Protein AF-A0A957WUZ4-F1 (afdb_monomer)

Solvent-accessible surface area (backbone atoms only — not comparable to full-atom values): 6009 Å² total; per-residue (Å²): 90,73,94,77,71,51,90,75,54,74,67,53,51,58,53,47,51,56,54,50,50,53,52,50,61,58,56,54,59,58,73,78,55,90,52,92,89,54,79,86,78,90,60,96,62,95,81,70,88,87,75,78,79,99,67,92,71,92,71,79,51,72,65,68,68,46,72,78,50,95,40,67,54,99,92,39,81,57,71,82,84,87,71,90,132

Sequence (85 aa):
AELAKLALTEAEVEEYTQQLSAILDYADRLRAVDTSDVPPTPYVLPLQNVMRADEPAPSLTNEEALANAPDSEDGFFRVRAVFED

Foldseek 3Di:
DVVVPDDDDPVRVVVVVVVVVVVVVVVCVCVVDDCVPPDDDPDPDPDDDPDDDPDDDDDDDLCRVCVPQPDDDPSDRDDPDDDDD

Secondary structure (DSSP, 8-state):
-GGGT----HHHHHHHHHHHHHHHHHHGGGGGS--TT----S-SS-----PPPS---PPPPHHHHHTT-SSEETTEE--PPP---

Structure (mmCIF, N/CA/C/O backbone):
data_AF-A0A957WUZ4-F1
#
_entry.id   AF-A0A957WUZ4-F1
#
loop_
_atom_site.group_PDB
_atom_site.id
_atom_site.type_symbol
_atom_site.label_atom_id
_atom_site.label_alt_id
_atom_site.label_comp_id
_atom_site.label_asym_id
_atom_site.label_entity_id
_atom_site.label_seq_id
_atom_site.pdbx_PDB_ins_code
_atom_site.Cartn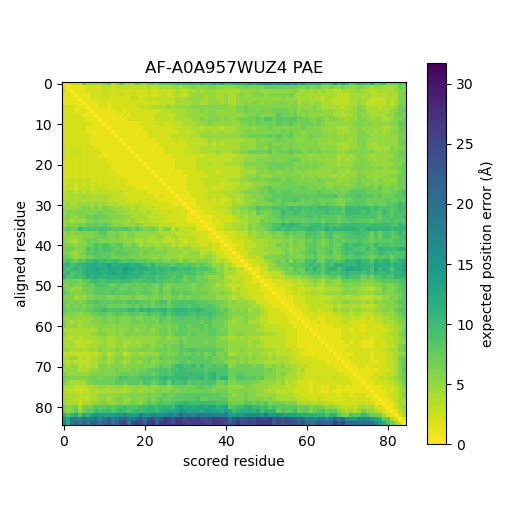_x
_atom_site.Cartn_y
_atom_site.Cartn_z
_atom_site.occupancy
_atom_site.B_iso_or_equiv
_atom_site.auth_seq_id
_atom_site.auth_comp_id
_atom_site.auth_asym_id
_atom_site.auth_atom_id
_atom_site.pdbx_PDB_model_num
ATOM 1 N N . ALA A 1 1 ? -7.542 -9.500 -8.828 1.00 81.00 1 ALA A N 1
ATOM 2 C CA . ALA A 1 1 ? -8.255 -8.534 -7.963 1.00 81.00 1 ALA A CA 1
ATOM 3 C C . ALA A 1 1 ? -8.167 -8.911 -6.482 1.00 81.00 1 ALA A C 1
ATOM 5 O O . ALA A 1 1 ? -7.944 -8.034 -5.659 1.00 81.00 1 ALA A O 1
ATOM 6 N N . GLU A 1 2 ? -8.243 -10.206 -6.149 1.00 92.75 2 GLU A N 1
ATOM 7 C CA . GLU A 1 2 ? -8.172 -10.724 -4.774 1.00 92.75 2 GLU A CA 1
ATOM 8 C C . GLU A 1 2 ? -6.941 -10.264 -3.971 1.00 92.75 2 GLU A C 1
ATOM 10 O O . GLU A 1 2 ? -7.089 -9.828 -2.831 1.00 92.75 2 GLU A O 1
ATOM 15 N N . LEU A 1 3 ? -5.743 -10.285 -4.572 1.00 96.19 3 LEU A N 1
ATOM 16 C CA . LEU A 1 3 ? -4.513 -9.808 -3.918 1.00 96.19 3 LEU A CA 1
ATOM 17 C C . LEU A 1 3 ? -4.593 -8.328 -3.514 1.00 96.19 3 LEU A C 1
ATOM 19 O O . LEU A 1 3 ? -4.066 -7.945 -2.477 1.00 96.19 3 LEU A O 1
ATOM 23 N N . ALA A 1 4 ? -5.284 -7.512 -4.311 1.00 96.56 4 ALA A N 1
ATOM 24 C CA . ALA A 1 4 ? -5.496 -6.090 -4.051 1.00 96.56 4 ALA A CA 1
ATOM 25 C C . ALA A 1 4 ? -6.805 -5.807 -3.286 1.00 96.56 4 ALA A C 1
ATOM 27 O O . ALA A 1 4 ? -7.134 -4.646 -3.066 1.00 96.56 4 ALA A O 1
ATOM 28 N N . LYS A 1 5 ? -7.561 -6.850 -2.905 1.00 94.88 5 LYS A N 1
ATOM 29 C CA . LYS A 1 5 ? -8.865 -6.762 -2.223 1.00 94.88 5 LYS A CA 1
ATOM 30 C C . LYS A 1 5 ? -9.877 -5.853 -2.939 1.00 94.88 5 LYS A C 1
ATOM 32 O O . LYS A 1 5 ? -10.647 -5.143 -2.301 1.00 94.88 5 LYS A O 1
ATOM 37 N N . LEU A 1 6 ? -9.896 -5.911 -4.273 1.00 96.50 6 LEU A N 1
ATOM 38 C CA . LEU A 1 6 ? -10.860 -5.190 -5.109 1.00 96.50 6 LEU A CA 1
ATOM 39 C C . LEU A 1 6 ? -12.010 -6.113 -5.520 1.00 96.50 6 LEU A C 1
ATOM 41 O O . LEU A 1 6 ? -11.773 -7.193 -6.065 1.00 96.50 6 LEU A O 1
ATOM 45 N N . ALA A 1 7 ? -13.244 -5.672 -5.282 1.00 96.31 7 ALA A N 1
ATOM 46 C CA . ALA A 1 7 ? -14.436 -6.289 -5.849 1.00 96.31 7 ALA A CA 1
ATOM 47 C C . ALA A 1 7 ? -14.696 -5.673 -7.228 1.00 96.31 7 ALA A C 1
ATOM 49 O O . ALA A 1 7 ? -14.770 -4.452 -7.335 1.00 96.31 7 ALA A O 1
ATOM 50 N N . LEU A 1 8 ? -14.805 -6.512 -8.259 1.00 96.75 8 LEU A N 1
ATOM 51 C CA . LEU A 1 8 ? -15.039 -6.089 -9.640 1.00 96.75 8 LEU A CA 1
ATOM 52 C C . LEU A 1 8 ? -16.322 -6.726 -10.164 1.00 96.75 8 LEU A C 1
ATOM 54 O O . LEU A 1 8 ? -16.607 -7.892 -9.883 1.00 96.75 8 LEU A O 1
ATOM 58 N N . THR A 1 9 ? -17.068 -5.964 -10.947 1.00 98.06 9 THR A N 1
ATOM 59 C CA . THR A 1 9 ? -18.193 -6.457 -11.743 1.00 98.06 9 THR A CA 1
ATOM 60 C C . THR A 1 9 ? -17.698 -7.167 -13.006 1.00 98.06 9 THR A C 1
ATOM 62 O O . THR A 1 9 ? -16.569 -6.959 -13.446 1.00 98.06 9 THR A O 1
ATOM 65 N N . GLU A 1 10 ? -18.539 -7.997 -13.631 1.00 97.31 10 GLU A N 1
ATOM 66 C CA . GLU A 1 10 ? -18.172 -8.699 -14.876 1.00 97.31 10 GLU A CA 1
ATOM 67 C C . GLU A 1 10 ? -17.808 -7.732 -16.015 1.00 97.31 10 G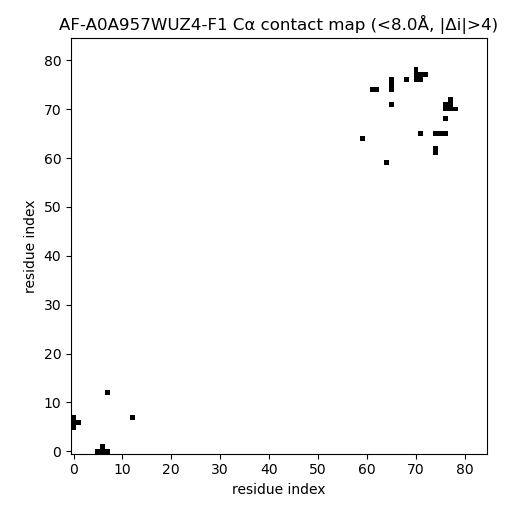LU A C 1
ATOM 69 O O . GLU A 1 10 ? -16.851 -7.978 -16.747 1.00 97.31 10 GLU A O 1
ATOM 74 N N . ALA A 1 11 ? -18.513 -6.600 -16.115 1.00 97.94 11 ALA A N 1
ATOM 75 C CA . ALA A 1 11 ? -18.221 -5.564 -17.104 1.00 97.94 11 ALA A CA 1
ATOM 76 C C . ALA A 1 11 ? -16.837 -4.925 -16.878 1.00 97.94 11 ALA A C 1
ATOM 78 O O . ALA A 1 11 ? -16.071 -4.761 -17.825 1.00 97.94 11 ALA A O 1
ATOM 79 N N . GLU A 1 12 ? -16.486 -4.624 -15.622 1.00 97.94 12 GLU A N 1
ATOM 80 C CA . GLU A 1 12 ? -15.158 -4.099 -15.271 1.00 97.94 12 GLU A CA 1
ATOM 81 C C . GLU A 1 12 ? -14.057 -5.130 -15.528 1.00 97.94 12 GLU A C 1
ATOM 83 O O . GLU A 1 12 ? -12.958 -4.766 -15.935 1.00 97.94 12 GLU A O 1
ATOM 88 N N . VAL A 1 13 ? -14.329 -6.424 -15.328 1.00 97.56 13 VAL A N 1
ATOM 89 C CA . VAL A 1 13 ? -13.366 -7.485 -15.654 1.00 97.56 13 VAL A CA 1
ATOM 90 C C . VAL A 1 13 ? -13.065 -7.506 -17.152 1.00 97.56 13 VAL A C 1
ATOM 92 O O . VAL A 1 13 ? -11.893 -7.579 -17.527 1.00 97.56 13 VAL A O 1
ATOM 95 N N . GLU A 1 14 ? -14.081 -7.427 -18.013 1.00 97.81 14 GLU A N 1
ATOM 96 C CA . GLU A 1 14 ? -13.880 -7.398 -19.465 1.00 97.81 14 GLU A CA 1
ATOM 97 C C . GLU A 1 14 ? -13.107 -6.145 -19.904 1.00 97.81 14 GLU A C 1
ATOM 99 O O . GLU A 1 14 ? -12.113 -6.249 -20.630 1.00 97.81 14 GLU A O 1
ATOM 104 N N . GLU A 1 15 ? -13.506 -4.974 -19.405 1.00 98.06 15 GLU A N 1
ATOM 105 C CA . GLU A 1 15 ? -12.849 -3.703 -19.713 1.00 98.06 15 GLU A CA 1
ATOM 106 C C . GLU A 1 15 ? -11.385 -3.688 -19.243 1.00 98.06 15 GLU A C 1
ATOM 108 O O . GLU A 1 15 ? -10.468 -3.414 -20.025 1.00 98.06 15 GLU A O 1
ATOM 113 N N . TYR A 1 16 ? -11.137 -4.024 -17.976 1.00 98.06 16 TYR A N 1
ATOM 114 C CA . TYR A 1 16 ? -9.795 -3.981 -17.401 1.00 98.06 16 TYR A CA 1
ATOM 115 C C . TYR A 1 16 ? -8.880 -5.049 -17.971 1.00 98.06 16 TYR A C 1
ATOM 117 O O . TYR A 1 16 ? -7.677 -4.822 -18.037 1.00 98.06 16 TYR A O 1
ATOM 125 N N . THR A 1 17 ? -9.411 -6.177 -18.443 1.00 97.94 17 THR A N 1
ATOM 126 C CA . THR A 1 17 ? -8.595 -7.163 -19.159 1.00 97.94 17 THR A CA 1
ATOM 127 C C . THR A 1 17 ? -7.952 -6.526 -20.390 1.00 97.94 17 THR A C 1
ATOM 129 O O . THR A 1 17 ? -6.737 -6.612 -20.556 1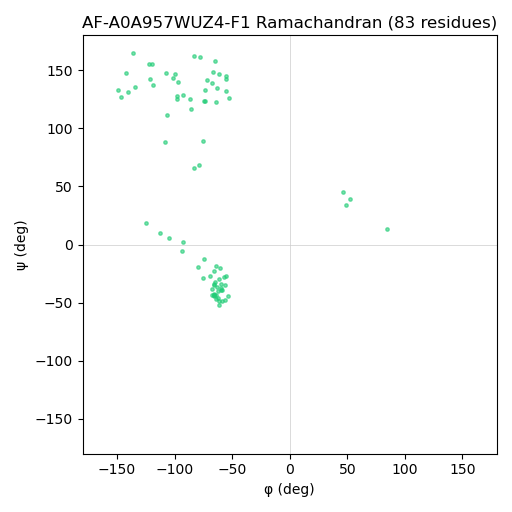.00 97.94 17 THR A O 1
ATOM 132 N N . GLN A 1 18 ? -8.729 -5.809 -21.207 1.00 98.12 18 GLN A N 1
ATOM 133 C CA . GLN A 1 18 ? -8.214 -5.152 -22.414 1.00 98.12 18 GLN A CA 1
ATOM 134 C C . GLN A 1 18 ? -7.222 -4.034 -22.072 1.00 98.12 18 GLN A C 1
ATOM 136 O O . GLN A 1 18 ? -6.153 -3.935 -22.678 1.00 98.12 18 GLN A O 1
ATOM 141 N N . GLN A 1 19 ? -7.548 -3.211 -21.071 1.00 98.38 19 GLN A N 1
ATOM 142 C CA . GLN A 1 19 ? -6.686 -2.105 -20.648 1.00 98.38 19 GLN A CA 1
ATOM 143 C C . GLN A 1 19 ? -5.363 -2.600 -20.049 1.00 98.38 19 GLN A C 1
ATOM 145 O O . GLN A 1 19 ? -4.300 -2.083 -20.394 1.00 98.38 19 GLN A O 1
ATOM 150 N N . LEU A 1 20 ? -5.399 -3.623 -19.188 1.00 98.06 20 LEU A N 1
ATOM 151 C CA . LEU A 1 20 ? -4.200 -4.196 -18.577 1.00 98.06 20 LEU A CA 1
ATOM 152 C C . LEU A 1 20 ? -3.325 -4.903 -19.612 1.00 98.06 20 LEU A C 1
ATOM 154 O O . LEU A 1 20 ? -2.108 -4.749 -19.548 1.00 98.06 20 LEU A O 1
ATOM 158 N N . SER A 1 21 ? -3.908 -5.603 -20.592 1.00 98.19 21 SER A N 1
ATOM 159 C CA . SER A 1 21 ? -3.143 -6.151 -21.719 1.00 98.19 21 SER A CA 1
ATOM 160 C C . SER A 1 21 ? -2.374 -5.055 -22.459 1.00 98.19 21 SER A C 1
ATOM 162 O O . SER A 1 21 ? -1.167 -5.183 -22.636 1.00 98.19 21 SER A O 1
ATOM 164 N N . ALA A 1 22 ? -3.019 -3.930 -22.784 1.00 98.38 22 ALA A N 1
ATOM 165 C CA . ALA A 1 22 ? -2.346 -2.809 -23.442 1.00 98.38 22 ALA A CA 1
ATOM 166 C C . ALA A 1 22 ? -1.229 -2.182 -22.579 1.00 98.38 22 ALA A C 1
ATOM 168 O O . ALA A 1 22 ? -0.185 -1.783 -23.101 1.00 98.38 22 ALA A O 1
ATOM 169 N N . ILE A 1 23 ? -1.418 -2.104 -21.255 1.00 98.44 23 ILE A N 1
ATOM 170 C CA . ILE A 1 23 ? -0.390 -1.621 -20.317 1.00 98.44 23 ILE A CA 1
ATOM 171 C C . ILE A 1 23 ? 0.813 -2.573 -20.285 1.00 98.44 23 ILE A C 1
ATOM 173 O O . ILE A 1 23 ? 1.954 -2.109 -20.289 1.00 98.44 23 ILE A O 1
ATOM 177 N N . LEU A 1 24 ? 0.575 -3.887 -20.272 1.00 98.12 24 LEU A N 1
ATOM 178 C CA . LEU A 1 24 ? 1.635 -4.896 -20.300 1.00 98.12 24 LEU A CA 1
ATOM 179 C C . LEU A 1 24 ? 2.405 -4.862 -21.625 1.00 98.12 24 LEU A C 1
ATOM 181 O O . LEU A 1 24 ? 3.634 -4.837 -21.600 1.00 98.12 24 LEU A O 1
ATOM 185 N N . ASP A 1 25 ? 1.708 -4.748 -22.757 1.00 97.94 25 ASP A N 1
ATOM 186 C CA . ASP A 1 25 ? 2.334 -4.599 -24.076 1.00 97.94 25 ASP A CA 1
ATOM 187 C C . ASP A 1 25 ? 3.211 -3.338 -24.145 1.00 97.94 25 ASP A C 1
ATOM 189 O O . ASP A 1 25 ? 4.308 -3.341 -24.711 1.00 97.94 25 ASP A O 1
ATOM 193 N N . TYR A 1 26 ? 2.757 -2.240 -23.534 1.00 98.00 26 TYR A N 1
ATOM 194 C CA . TYR A 1 26 ? 3.551 -1.020 -23.437 1.00 98.00 26 TYR A CA 1
ATOM 195 C C . TYR A 1 26 ? 4.785 -1.200 -22.540 1.00 98.00 26 TYR A C 1
ATOM 197 O O . TYR A 1 26 ? 5.877 -0.759 -22.910 1.00 98.00 26 TYR A O 1
ATOM 205 N N . ALA A 1 27 ? 4.635 -1.855 -21.385 1.00 97.44 27 ALA A N 1
ATOM 206 C CA . ALA A 1 27 ? 5.733 -2.136 -20.462 1.00 97.44 27 ALA A CA 1
ATOM 207 C C . ALA A 1 27 ? 6.784 -3.079 -21.074 1.00 97.44 27 ALA A C 1
ATOM 209 O O . ALA A 1 27 ? 7.978 -2.914 -20.819 1.00 97.44 27 ALA A O 1
ATOM 210 N N . ASP A 1 28 ? 6.372 -4.001 -21.948 1.00 97.19 28 ASP A N 1
ATOM 211 C CA . ASP A 1 28 ? 7.262 -4.934 -22.646 1.00 97.19 28 ASP A CA 1
ATOM 212 C C . ASP A 1 28 ? 8.310 -4.231 -23.523 1.00 97.19 28 ASP A C 1
ATOM 214 O O . ASP A 1 28 ? 9.383 -4.788 -23.768 1.00 97.19 28 ASP A O 1
ATOM 218 N N . ARG A 1 29 ? 8.084 -2.966 -23.906 1.00 96.56 29 ARG A N 1
ATOM 219 C CA . ARG A 1 29 ? 9.092 -2.135 -24.589 1.00 96.56 29 ARG A CA 1
ATOM 220 C C . ARG A 1 29 ? 10.384 -1.984 -23.786 1.00 96.56 29 ARG A C 1
ATOM 222 O O . ARG A 1 29 ? 11.443 -1.807 -24.385 1.00 96.56 29 ARG A O 1
ATOM 229 N N . LEU A 1 30 ? 10.318 -2.064 -22.455 1.00 95.81 30 LEU A N 1
ATOM 230 C CA . LEU A 1 30 ? 11.495 -1.978 -21.589 1.00 95.81 30 LEU A CA 1
ATOM 231 C C . LEU A 1 30 ? 12.450 -3.165 -21.779 1.00 95.81 30 LEU A C 1
ATOM 233 O O . LEU A 1 30 ? 13.643 -3.004 -21.549 1.00 95.81 30 LEU A O 1
ATOM 237 N N . ARG A 1 31 ? 11.976 -4.317 -22.285 1.00 95.06 31 ARG A N 1
ATOM 238 C CA . ARG A 1 31 ? 12.830 -5.485 -22.582 1.00 95.06 31 ARG A CA 1
ATOM 239 C C . ARG A 1 31 ? 13.863 -5.225 -23.681 1.00 95.06 31 ARG A C 1
ATOM 241 O O . ARG A 1 31 ? 14.814 -5.986 -23.803 1.00 95.06 31 ARG A O 1
ATOM 248 N N . ALA A 1 32 ? 13.673 -4.186 -24.498 1.00 96.25 32 ALA A N 1
ATOM 249 C CA . ALA A 1 32 ? 14.627 -3.809 -25.540 1.00 96.25 32 ALA A CA 1
ATOM 250 C C . ALA A 1 32 ? 15.889 -3.123 -24.986 1.00 96.25 32 ALA A C 1
ATOM 252 O O . ALA A 1 32 ? 16.850 -2.928 -25.729 1.00 96.25 32 ALA A O 1
ATOM 253 N N . VAL A 1 33 ? 15.880 -2.722 -23.712 1.00 96.25 33 VAL A N 1
ATOM 254 C CA . VAL A 1 33 ? 17.010 -2.073 -23.046 1.00 96.25 33 VAL A CA 1
ATOM 255 C C . VAL A 1 33 ? 17.781 -3.123 -22.252 1.00 96.25 33 VAL A C 1
ATOM 257 O O . VAL A 1 33 ? 17.204 -3.811 -21.414 1.00 96.25 33 VAL A O 1
ATOM 260 N N . ASP A 1 34 ? 19.084 -3.239 -22.509 1.00 96.19 34 ASP A N 1
ATOM 261 C CA . ASP A 1 34 ? 19.959 -4.132 -21.751 1.00 96.19 34 ASP A CA 1
ATOM 262 C C . ASP A 1 34 ? 20.250 -3.553 -20.360 1.00 96.19 34 ASP A C 1
ATOM 264 O O . ASP A 1 34 ? 20.736 -2.427 -20.222 1.00 96.19 34 ASP A O 1
ATOM 268 N N . THR A 1 35 ? 19.933 -4.330 -19.327 1.00 96.25 35 THR A N 1
ATOM 269 C CA . THR A 1 35 ? 20.174 -3.991 -17.923 1.00 96.25 35 THR A CA 1
ATOM 270 C C . THR A 1 35 ? 20.991 -5.067 -17.205 1.00 96.25 35 THR A C 1
ATOM 272 O O . THR A 1 35 ? 20.962 -5.103 -15.976 1.00 96.25 35 THR A O 1
ATOM 275 N N . SER A 1 36 ? 21.697 -5.957 -17.922 1.00 96.06 36 SER A N 1
ATOM 276 C CA . SER A 1 36 ? 22.453 -7.064 -17.305 1.00 96.06 36 SER A CA 1
ATOM 277 C C . SER A 1 36 ? 23.481 -6.587 -16.277 1.00 96.06 36 SER A C 1
ATOM 279 O O . SER A 1 36 ? 23.680 -7.236 -15.252 1.00 96.06 36 SER A O 1
ATOM 281 N N . ASP A 1 37 ? 24.078 -5.423 -16.538 1.00 96.19 37 ASP A N 1
ATOM 282 C CA . ASP A 1 37 ? 25.157 -4.848 -15.733 1.00 96.19 37 ASP A CA 1
ATOM 283 C C . ASP A 1 37 ? 24.683 -3.683 -14.847 1.00 96.19 37 ASP A C 1
ATOM 285 O O . ASP A 1 37 ? 25.489 -3.018 -14.192 1.00 96.19 37 ASP A O 1
ATOM 289 N N . VAL A 1 38 ? 23.372 -3.413 -14.815 1.00 95.06 38 VAL A N 1
ATOM 290 C CA . VAL A 1 38 ? 22.784 -2.317 -14.037 1.00 95.06 38 VAL A CA 1
ATOM 291 C C . VAL A 1 38 ? 22.056 -2.890 -12.820 1.00 95.06 38 VAL A C 1
ATOM 293 O O . VAL A 1 38 ? 21.012 -3.529 -12.975 1.00 95.06 38 VAL A O 1
ATOM 296 N N . PRO A 1 39 ? 22.550 -2.661 -11.588 1.00 93.00 39 PRO A N 1
ATOM 297 C CA . PRO A 1 39 ? 21.846 -3.114 -10.400 1.00 93.00 39 PRO A CA 1
ATOM 298 C C . PRO A 1 39 ? 20.516 -2.354 -10.231 1.00 93.00 39 PRO A C 1
ATOM 300 O O . PRO A 1 39 ? 20.431 -1.167 -10.570 1.00 93.00 39 PRO A O 1
ATOM 303 N N . PRO A 1 40 ? 19.477 -2.989 -9.657 1.00 93.75 40 PRO A N 1
ATOM 304 C CA . PRO A 1 40 ? 18.243 -2.298 -9.309 1.00 93.75 40 PRO A CA 1
ATOM 305 C C . PRO A 1 40 ? 18.516 -1.089 -8.409 1.00 93.75 40 PRO A C 1
ATOM 307 O O . PRO A 1 40 ? 19.356 -1.146 -7.512 1.00 93.75 40 PRO A O 1
ATOM 310 N N . THR A 1 41 ? 17.773 -0.004 -8.624 1.00 93.06 41 THR A N 1
ATOM 311 C CA . THR A 1 41 ? 17.883 1.229 -7.830 1.00 93.06 41 THR A CA 1
ATOM 312 C C . THR A 1 41 ? 16.649 1.380 -6.932 1.00 93.06 41 THR A C 1
ATOM 314 O O . THR A 1 41 ? 15.665 1.984 -7.354 1.00 93.06 41 THR A O 1
ATOM 317 N N . PRO A 1 42 ? 16.653 0.818 -5.707 1.00 91.56 42 PRO A N 1
ATOM 318 C CA . PRO A 1 42 ? 15.499 0.886 -4.806 1.00 91.56 42 PRO A CA 1
ATOM 319 C C . PRO A 1 42 ? 15.334 2.263 -4.149 1.00 91.56 42 PRO A C 1
ATOM 321 O O . PRO A 1 42 ? 14.219 2.671 -3.835 1.00 91.56 42 PRO A O 1
ATOM 324 N N . TYR A 1 43 ? 16.439 2.985 -3.949 1.00 92.38 43 TYR A N 1
ATOM 325 C CA . TYR A 1 43 ? 16.465 4.303 -3.325 1.00 92.38 43 TYR A CA 1
ATOM 326 C C . TYR A 1 43 ? 17.350 5.235 -4.145 1.00 92.38 43 TYR A C 1
ATOM 328 O O . TY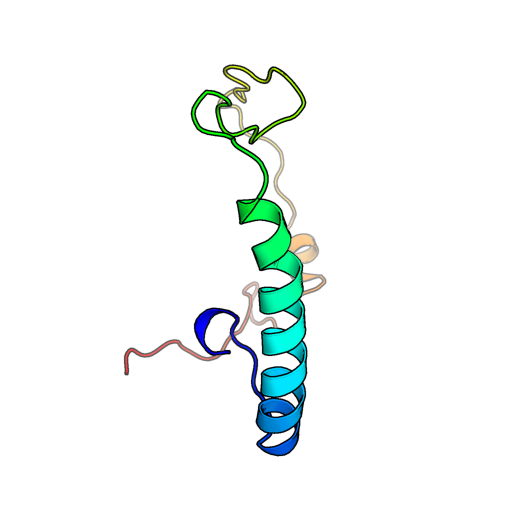R A 1 43 ? 18.452 4.865 -4.541 1.00 92.38 43 TYR A O 1
ATOM 336 N N . VAL A 1 44 ? 16.880 6.461 -4.371 1.00 93.50 44 VAL A N 1
ATOM 337 C CA . VAL A 1 44 ? 17.669 7.507 -5.047 1.00 93.50 44 VAL A CA 1
ATOM 338 C C . VAL A 1 44 ? 18.670 8.185 -4.107 1.00 93.50 44 VAL A C 1
ATOM 340 O O . VAL A 1 44 ? 19.628 8.802 -4.563 1.00 93.50 44 VAL A O 1
ATOM 343 N N . LEU A 1 45 ? 18.450 8.076 -2.792 1.00 92.69 45 LEU A N 1
ATOM 344 C CA . LEU A 1 45 ? 19.334 8.607 -1.757 1.00 92.69 45 LEU A CA 1
ATOM 345 C C . LEU A 1 45 ? 20.187 7.482 -1.154 1.00 92.69 45 LEU A C 1
ATOM 347 O O . LEU A 1 45 ? 19.669 6.384 -0.934 1.00 92.69 45 LEU A O 1
ATOM 351 N N . PRO A 1 46 ? 21.459 7.750 -0.810 1.00 86.81 46 PRO A N 1
ATOM 352 C CA . PRO A 1 46 ? 22.347 6.774 -0.187 1.00 86.81 46 PRO A CA 1
ATOM 353 C C . PRO A 1 46 ? 22.044 6.638 1.315 1.00 86.81 46 PRO A C 1
ATOM 355 O O . PRO A 1 46 ? 22.827 7.055 2.167 1.00 86.81 46 PRO A O 1
ATOM 358 N N . LEU A 1 47 ? 20.877 6.088 1.653 1.00 88.81 47 LEU A N 1
ATOM 359 C CA . LEU A 1 47 ? 20.496 5.822 3.040 1.00 88.81 47 LEU A CA 1
ATOM 360 C C . LEU A 1 47 ? 21.277 4.619 3.577 1.00 88.81 47 LEU A C 1
ATOM 362 O O . LEU A 1 47 ? 21.359 3.577 2.931 1.00 88.81 47 LEU A O 1
ATOM 366 N N . GLN A 1 48 ? 21.832 4.755 4.779 1.00 90.62 48 GLN A N 1
ATOM 367 C CA . GLN A 1 48 ? 22.540 3.681 5.471 1.00 90.62 48 GLN A CA 1
ATOM 368 C C . GLN A 1 48 ? 22.193 3.724 6.953 1.00 90.62 48 GLN A C 1
ATOM 370 O O . GLN A 1 48 ? 22.286 4.782 7.568 1.00 90.62 48 GLN A O 1
ATOM 375 N N . ASN A 1 49 ? 21.822 2.572 7.520 1.00 91.69 49 ASN A N 1
ATOM 376 C CA . ASN A 1 49 ? 21.688 2.360 8.966 1.00 91.69 49 ASN A CA 1
ATOM 377 C C . ASN A 1 49 ? 20.923 3.481 9.696 1.00 91.69 49 ASN A C 1
ATOM 379 O O . ASN A 1 49 ? 21.357 3.966 10.741 1.00 91.69 49 ASN A O 1
ATOM 383 N N . VAL A 1 50 ? 19.791 3.913 9.129 1.00 93.56 50 VAL A N 1
ATOM 384 C CA . VAL A 1 50 ? 18.940 4.950 9.727 1.00 93.56 50 VAL A CA 1
ATOM 385 C C . VAL A 1 50 ? 18.172 4.330 10.893 1.00 93.56 50 VAL A C 1
ATOM 387 O O . VAL A 1 50 ? 17.091 3.773 10.720 1.00 93.56 50 VAL A O 1
ATOM 390 N N . MET A 1 51 ? 18.778 4.381 12.078 1.00 95.69 51 MET A N 1
ATOM 391 C CA . MET A 1 51 ? 18.236 3.804 13.307 1.00 95.69 51 MET A CA 1
ATOM 392 C C . MET A 1 51 ? 17.574 4.878 14.171 1.00 95.69 51 MET A C 1
ATOM 394 O O . MET A 1 51 ? 18.027 6.021 14.233 1.00 95.69 51 MET A O 1
ATOM 398 N N . ARG A 1 52 ? 16.522 4.483 14.888 1.00 96.88 52 ARG A N 1
ATOM 399 C CA . ARG A 1 52 ? 15.908 5.264 15.969 1.00 96.88 52 ARG A CA 1
ATOM 400 C C . ARG A 1 52 ? 16.459 4.765 17.307 1.00 96.88 52 ARG A C 1
ATOM 402 O O . ARG A 1 52 ? 16.595 3.555 17.482 1.00 96.88 52 ARG A O 1
ATOM 409 N N . ALA A 1 53 ? 16.739 5.672 18.244 1.00 96.12 53 ALA A N 1
ATOM 410 C CA . ALA A 1 53 ? 17.053 5.301 19.624 1.00 96.12 53 ALA A CA 1
ATOM 411 C C . ALA A 1 53 ? 15.868 4.571 20.277 1.00 96.12 53 ALA A C 1
ATOM 413 O O . ALA A 1 53 ? 14.707 4.874 19.987 1.00 96.12 53 ALA A O 1
ATOM 414 N N . ASP A 1 54 ? 16.156 3.621 21.162 1.00 97.50 54 ASP A N 1
ATOM 415 C CA . ASP A 1 54 ? 15.128 2.885 21.897 1.00 97.50 54 ASP A CA 1
ATOM 416 C C . ASP A 1 54 ? 14.654 3.670 23.127 1.00 97.50 54 ASP A C 1
ATOM 418 O O . ASP A 1 54 ? 14.907 3.314 24.275 1.00 97.50 54 ASP A O 1
ATOM 422 N N . GLU A 1 55 ? 14.013 4.805 22.863 1.00 97.88 55 GLU A N 1
ATOM 423 C CA . GLU A 1 55 ? 13.482 5.703 23.885 1.00 97.88 55 GLU A CA 1
ATOM 424 C C . GLU A 1 55 ? 11.958 5.829 23.724 1.00 97.88 55 GLU A C 1
ATOM 426 O O . GLU A 1 55 ? 11.467 5.931 22.588 1.00 97.88 55 GLU A O 1
ATOM 431 N N . PRO A 1 56 ? 11.182 5.797 24.824 1.00 96.75 56 PRO A N 1
ATOM 432 C CA . PRO A 1 56 ? 9.738 5.978 24.768 1.00 96.75 56 PRO A CA 1
ATOM 433 C C . PRO A 1 56 ? 9.380 7.436 24.454 1.00 96.75 56 PRO A C 1
ATOM 435 O O . PRO A 1 56 ? 9.988 8.369 24.975 1.00 96.75 56 PRO A O 1
ATOM 438 N N . ALA A 1 57 ? 8.341 7.627 23.644 1.00 96.38 57 ALA A N 1
ATOM 439 C CA . ALA A 1 57 ? 7.750 8.929 23.349 1.00 96.38 57 ALA A CA 1
ATOM 440 C C . ALA A 1 57 ? 6.258 8.928 23.728 1.00 96.38 57 ALA A C 1
ATOM 442 O O . ALA A 1 57 ? 5.644 7.854 23.750 1.00 96.38 57 ALA A O 1
ATOM 443 N N . PRO A 1 58 ? 5.653 10.098 24.017 1.00 97.19 58 PRO A N 1
ATOM 444 C CA . PRO A 1 58 ? 4.210 10.195 24.214 1.00 97.19 58 PRO A CA 1
ATOM 445 C C . PRO A 1 58 ? 3.460 9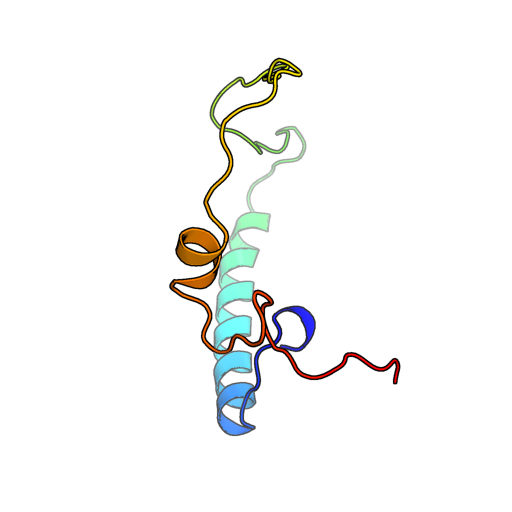.582 23.026 1.00 97.19 58 PRO A C 1
ATOM 447 O O . PRO A 1 58 ? 3.720 9.929 21.875 1.00 97.19 58 PRO A O 1
ATOM 450 N N . SER A 1 59 ? 2.556 8.645 23.309 1.00 97.38 59 SER A N 1
ATOM 451 C CA . SER A 1 59 ? 1.657 8.075 22.302 1.00 97.38 59 SER A CA 1
ATOM 452 C C . SER A 1 59 ? 0.439 8.975 22.108 1.00 97.38 59 SER A C 1
ATOM 454 O O . SER A 1 59 ? 0.124 9.785 22.980 1.00 97.38 59 SER A O 1
ATOM 456 N N . LEU A 1 60 ? -0.266 8.798 20.989 1.00 97.81 60 LEU A N 1
ATOM 457 C CA . LEU A 1 60 ? -1.609 9.354 20.829 1.00 97.81 60 LEU A CA 1
ATOM 458 C C . LEU A 1 60 ? -2.517 8.875 21.967 1.00 97.81 60 LEU A C 1
ATOM 460 O O . LEU A 1 60 ? -2.404 7.732 22.427 1.00 97.81 60 LEU A O 1
ATOM 464 N N . THR A 1 61 ? -3.435 9.734 22.400 1.00 97.94 61 THR A N 1
ATOM 465 C CA . THR A 1 61 ? -4.535 9.308 23.267 1.00 97.94 61 THR A CA 1
ATOM 466 C C . THR A 1 61 ? -5.452 8.335 22.517 1.00 97.94 61 THR A C 1
ATOM 468 O O . THR A 1 61 ? -5.487 8.306 21.285 1.00 97.94 61 THR A O 1
ATOM 471 N N . ASN A 1 62 ? -6.211 7.517 23.251 1.00 97.88 62 ASN A N 1
ATOM 472 C CA . ASN A 1 62 ? -7.156 6.579 22.636 1.00 97.88 62 ASN A CA 1
ATOM 473 C C . ASN A 1 62 ? -8.204 7.313 21.775 1.00 97.88 62 ASN A C 1
ATOM 475 O O . ASN A 1 62 ? -8.506 6.872 20.671 1.00 97.88 62 ASN A O 1
ATOM 479 N N . GLU A 1 63 ? -8.677 8.470 22.244 1.00 97.25 63 GLU A N 1
ATOM 480 C CA . GLU A 1 63 ? -9.612 9.330 21.514 1.00 97.25 63 GLU A CA 1
ATOM 481 C C . GLU A 1 63 ? -9.012 9.837 20.193 1.00 97.25 63 GLU A C 1
ATOM 483 O O . GLU A 1 63 ? -9.630 9.683 19.142 1.00 97.25 63 GLU A O 1
ATOM 488 N N . GLU A 1 64 ? -7.781 10.362 20.212 1.00 98.00 64 GLU A N 1
ATOM 489 C CA . GLU A 1 64 ? -7.092 10.820 18.995 1.00 98.00 64 GLU A CA 1
ATOM 490 C C . GLU A 1 64 ? -6.858 9.678 18.000 1.00 98.00 64 GLU A C 1
ATOM 492 O O . GLU A 1 64 ? -7.022 9.864 16.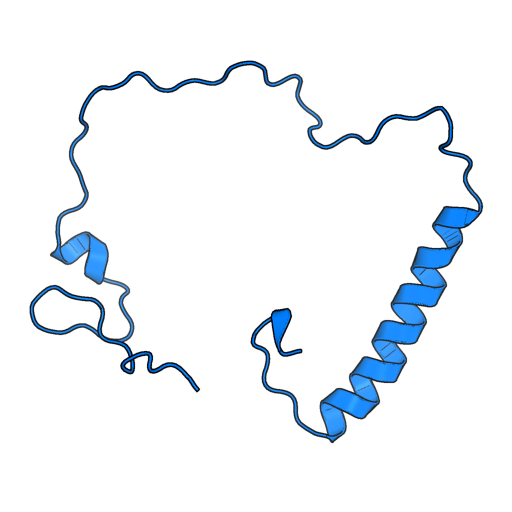793 1.00 98.00 64 GLU A O 1
ATOM 497 N N . ALA A 1 65 ? -6.502 8.488 18.490 1.00 97.69 65 ALA A N 1
ATOM 498 C CA . ALA A 1 65 ? -6.285 7.318 17.644 1.00 97.69 65 ALA A CA 1
ATOM 499 C C . ALA A 1 65 ? -7.580 6.837 16.960 1.00 97.69 65 ALA A C 1
ATOM 501 O O . ALA A 1 65 ? -7.534 6.366 15.823 1.00 97.69 65 ALA A O 1
ATOM 502 N N . LEU A 1 66 ? -8.732 6.972 17.627 1.00 98.12 66 LEU A N 1
ATOM 503 C CA . LEU A 1 66 ? -10.038 6.533 17.125 1.00 98.12 66 LEU A CA 1
ATOM 504 C C . LEU A 1 66 ? -10.822 7.625 16.391 1.00 98.12 66 LEU A C 1
ATOM 506 O O . LEU A 1 66 ? -11.861 7.322 15.809 1.00 98.12 66 LEU A O 1
ATOM 510 N N . ALA A 1 67 ? -10.333 8.867 16.364 1.00 97.75 67 ALA A N 1
ATOM 511 C CA . ALA A 1 67 ? -11.054 10.018 15.814 1.00 97.75 67 ALA A CA 1
ATOM 512 C C . ALA A 1 67 ? -11.516 9.838 14.352 1.00 97.75 67 ALA A C 1
ATOM 514 O O . ALA A 1 67 ? -12.506 10.438 13.943 1.00 97.75 67 ALA A O 1
ATOM 515 N N . ASN A 1 68 ? -10.817 9.005 13.571 1.00 97.75 68 ASN A N 1
ATOM 516 C CA . ASN A 1 68 ? -11.154 8.692 12.177 1.00 97.75 68 ASN A CA 1
ATOM 517 C C . ASN A 1 68 ? -11.595 7.234 11.964 1.00 97.75 68 ASN A C 1
ATOM 519 O O . ASN A 1 68 ? -11.689 6.785 10.821 1.00 97.75 68 ASN A O 1
ATOM 523 N N . ALA A 1 69 ? -11.823 6.471 13.035 1.00 97.38 69 ALA A N 1
ATOM 524 C CA . ALA A 1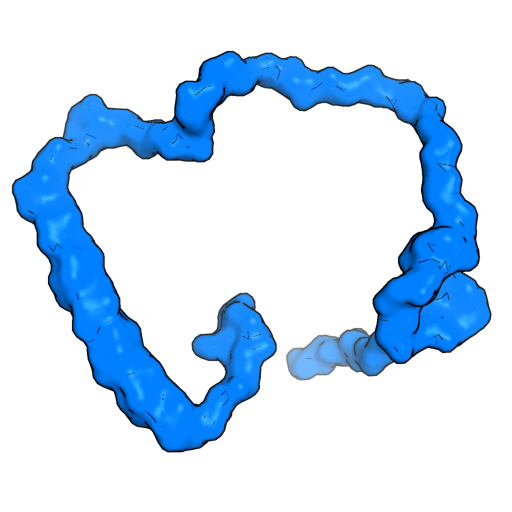 69 ? -12.306 5.102 12.926 1.00 97.38 69 ALA A CA 1
ATOM 525 C C . ALA A 1 69 ? -13.715 5.108 12.303 1.00 97.38 69 ALA A C 1
ATOM 527 O O . ALA A 1 69 ? -14.612 5.730 12.872 1.00 97.38 69 ALA A O 1
ATOM 528 N N . PRO A 1 70 ? -13.951 4.415 11.171 1.00 96.94 70 PRO A N 1
ATOM 529 C CA . PRO A 1 70 ? -15.293 4.322 10.593 1.00 96.94 70 PRO A CA 1
ATOM 530 C C . PRO A 1 70 ? -16.294 3.645 11.534 1.00 96.94 70 PRO A C 1
ATOM 532 O O . PRO A 1 70 ? -17.487 3.929 11.478 1.00 96.94 70 PRO A O 1
ATOM 535 N N . ASP A 1 71 ? -15.796 2.738 12.375 1.00 97.25 71 ASP A N 1
ATOM 536 C CA . ASP A 1 71 ? -16.561 2.031 13.388 1.00 97.25 71 ASP A CA 1
ATOM 537 C C . ASP A 1 71 ? -15.669 1.764 14.609 1.00 97.25 71 ASP A C 1
ATOM 539 O O . ASP A 1 71 ? -14.557 1.235 14.487 1.00 97.25 71 ASP A O 1
ATOM 543 N N . SER A 1 72 ? -16.138 2.157 15.789 1.00 96.69 72 SER A N 1
ATOM 544 C CA . SER A 1 72 ? -15.430 1.983 17.053 1.00 96.69 72 SER A CA 1
ATOM 545 C C . SER A 1 72 ? -16.402 1.640 18.175 1.00 96.69 72 SER A C 1
ATOM 547 O O . SER A 1 72 ? -17.560 2.054 18.177 1.00 96.69 72 SER A O 1
ATOM 549 N N . GLU A 1 73 ? -15.932 0.843 19.128 1.00 96.69 73 GLU A N 1
ATOM 550 C CA . GLU A 1 73 ? -16.716 0.404 20.282 1.00 96.69 73 GLU A CA 1
ATOM 551 C C . GLU A 1 73 ? -15.773 0.202 21.469 1.00 96.69 73 GLU A C 1
ATOM 553 O O . GLU A 1 73 ? -14.696 -0.370 21.310 1.00 96.69 73 GLU A O 1
ATOM 558 N N . ASP A 1 74 ? -16.141 0.730 22.640 1.00 95.88 74 ASP A N 1
ATOM 559 C CA . ASP A 1 74 ? -15.414 0.573 23.911 1.00 95.88 74 ASP A CA 1
ATOM 560 C C . ASP A 1 74 ? -13.895 0.851 23.857 1.00 95.88 74 ASP A C 1
ATOM 562 O O . ASP A 1 74 ? -13.104 0.231 24.566 1.00 95.88 74 ASP A O 1
ATOM 566 N N . GLY A 1 75 ? -13.467 1.803 23.021 1.00 96.50 75 GLY A N 1
ATOM 567 C CA . GLY A 1 75 ? -12.050 2.155 22.865 1.00 96.50 75 GLY A CA 1
ATOM 568 C C . GLY A 1 75 ? -11.274 1.275 21.875 1.00 96.50 75 GLY A C 1
ATOM 569 O O . GLY A 1 75 ? -10.042 1.347 21.837 1.00 96.50 75 GLY A O 1
ATOM 570 N N . PHE A 1 76 ? -11.970 0.481 21.056 1.00 97.25 76 PHE A N 1
ATOM 571 C CA . PHE A 1 76 ? -11.408 -0.388 20.021 1.00 97.25 76 PHE A CA 1
ATOM 572 C C . PHE A 1 76 ? -11.922 -0.023 18.623 1.00 97.25 76 PHE A C 1
ATOM 574 O O . PHE A 1 76 ? -13.024 0.501 18.465 1.00 97.25 76 PHE A O 1
ATOM 581 N N . PHE A 1 77 ? -11.145 -0.360 17.590 1.00 97.69 77 PHE A N 1
ATOM 582 C CA . PHE A 1 77 ? -11.645 -0.410 16.215 1.00 97.69 77 PHE A CA 1
ATOM 583 C C . PHE A 1 77 ? -12.528 -1.643 16.058 1.00 97.69 77 PHE A C 1
ATOM 585 O O . PHE A 1 77 ? -12.069 -2.766 16.289 1.00 97.69 77 PHE A O 1
ATOM 592 N N . ARG A 1 78 ? -13.777 -1.452 15.641 1.00 97.00 78 ARG A N 1
ATOM 593 C CA . ARG A 1 78 ? -14.693 -2.567 15.428 1.00 97.00 78 ARG A CA 1
ATOM 594 C C . ARG A 1 78 ? -14.635 -3.024 13.978 1.00 97.00 78 ARG A C 1
ATOM 596 O O . ARG A 1 78 ? -14.770 -2.234 13.050 1.00 97.00 78 ARG A O 1
ATOM 603 N N . VAL A 1 79 ? -14.440 -4.323 13.786 1.00 95.38 79 VAL A N 1
ATOM 604 C CA . VAL A 1 79 ? -14.436 -4.976 12.473 1.00 95.38 79 VAL A CA 1
ATOM 605 C C . VAL A 1 79 ? -15.236 -6.270 12.542 1.00 95.38 79 VAL A C 1
ATOM 607 O O . VAL A 1 79 ? -15.521 -6.783 13.625 1.00 95.38 79 VAL A O 1
ATOM 610 N N . ARG A 1 80 ? -15.596 -6.829 11.383 1.00 93.38 80 ARG A N 1
ATOM 611 C CA . ARG A 1 80 ? -16.151 -8.185 11.346 1.00 93.38 80 ARG A CA 1
ATOM 612 C C . ARG A 1 80 ? -15.096 -9.162 11.854 1.00 93.38 80 ARG A C 1
ATOM 614 O O . ARG A 1 80 ? -13.937 -9.071 11.454 1.00 93.38 80 ARG A O 1
ATOM 621 N N . ALA A 1 81 ? -15.510 -10.080 12.723 1.00 92.81 81 ALA A N 1
ATOM 622 C CA . ALA A 1 81 ? -14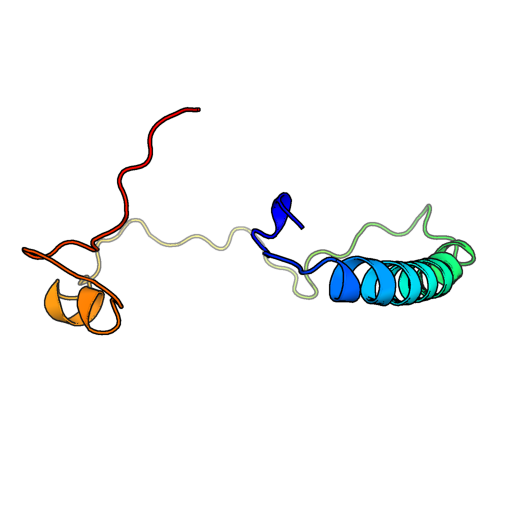.634 -11.132 13.210 1.00 92.81 81 ALA A CA 1
ATOM 623 C C . ALA A 1 81 ? -14.047 -11.910 12.025 1.00 92.81 81 ALA A C 1
ATOM 625 O O . ALA A 1 81 ? -14.767 -12.278 11.094 1.00 92.81 81 ALA A O 1
ATOM 626 N N . VAL A 1 82 ? -12.732 -12.112 12.062 1.00 89.44 82 VAL A N 1
ATOM 627 C CA . VAL A 1 82 ? -12.017 -12.916 11.074 1.00 89.44 82 VAL A CA 1
ATOM 628 C C . VAL A 1 82 ? -12.099 -14.361 11.538 1.00 89.44 82 VAL A C 1
ATOM 630 O O . VAL A 1 82 ? -11.595 -14.702 12.607 1.00 89.44 82 VAL A O 1
ATOM 633 N N . PHE A 1 83 ? -12.757 -15.188 10.741 1.00 87.88 83 PHE A N 1
ATOM 634 C CA . PHE A 1 83 ? -12.735 -16.635 10.879 1.00 87.88 83 PHE A CA 1
ATOM 635 C C . PHE A 1 83 ? -11.899 -17.193 9.725 1.00 87.88 83 PHE A C 1
ATOM 637 O O . PHE A 1 83 ? -11.849 -16.580 8.658 1.00 87.88 83 PHE A O 1
ATOM 644 N N . GLU A 1 84 ? -11.197 -18.299 9.9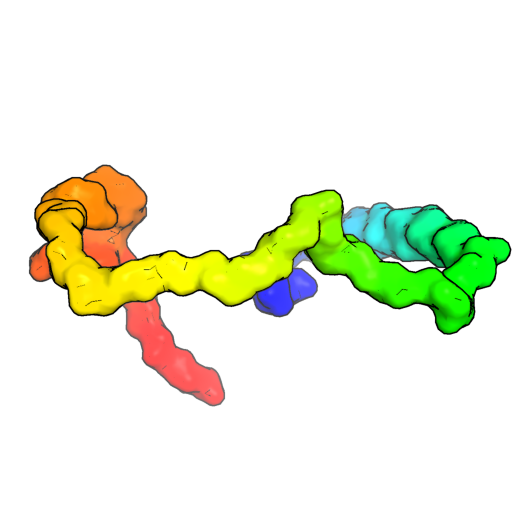56 1.00 74.38 84 GLU A N 1
ATOM 645 C CA . GLU A 1 84 ? -10.584 -19.049 8.858 1.00 74.38 84 GLU A CA 1
ATOM 646 C C . GLU A 1 84 ? -11.700 -19.671 8.006 1.00 74.38 84 GLU A C 1
ATOM 648 O O . GLU A 1 84 ? -12.698 -20.143 8.562 1.00 74.38 84 GLU A O 1
ATOM 653 N N . ASP A 1 85 ? -11.532 -19.631 6.683 1.00 57.94 85 ASP A N 1
ATOM 654 C CA . ASP A 1 85 ? -12.340 -20.413 5.738 1.00 57.94 85 ASP A CA 1
ATOM 655 C C . ASP A 1 85 ? -11.860 -21.875 5.696 1.00 57.94 85 ASP A C 1
ATOM 657 O O . ASP A 1 85 ? -10.623 -22.095 5.674 1.00 57.94 85 ASP A O 1
#

Mean predicted aligned error: 5.57 Å

Radius of gyration: 22.87 Å; Cα contacts (8 Å, |Δi|>4): 19; chains: 1; bounding box: 43×31×50 Å

pLDDT: mean 95.1, std 5.54, range [57.94, 98.44]

Nearest PDB structures (foldseek):
  3ip4-assembly1_C  TM=9.608E-01  e=2.413E-06  Staphylococcus aureus subsp. aureus Mu50
  2g5i-assembly1_C  TM=9.282E-01  e=1.134E-05  Staphylococcus aureus
  4wj3-assembly2_I  TM=8.866E-01  e=7.572E-05  Pseudomonas aeruginosa PAO1